Protein AF-A0A8S3ZQI5-F1 (afdb_monomer)

Organism: NCBI:txid100452

Structure (mmCIF, N/CA/C/O backbone):
data_AF-A0A8S3ZQI5-F1
#
_entry.id   AF-A0A8S3ZQI5-F1
#
loop_
_atom_site.group_PDB
_atom_site.id
_atom_site.type_symbol
_atom_site.label_atom_id
_atom_site.label_alt_id
_atom_site.label_comp_id
_atom_site.label_asym_id
_atom_site.label_entity_id
_atom_site.label_seq_id
_atom_site.pdbx_PDB_ins_code
_atom_site.Cartn_x
_atom_site.Cartn_y
_atom_site.Cartn_z
_atom_site.occupancy
_atom_site.B_iso_or_equiv
_atom_site.auth_seq_id
_atom_site.auth_comp_id
_atom_site.auth_asym_id
_atom_site.auth_atom_id
_atom_site.pdbx_PDB_model_num
ATOM 1 N N . LEU A 1 1 ? -6.052 10.740 27.470 1.00 57.44 1 LEU A N 1
ATOM 2 C CA . LEU A 1 1 ? -6.777 9.755 26.629 1.00 57.44 1 LEU A CA 1
ATOM 3 C C . LEU A 1 1 ? -7.909 10.405 25.823 1.00 57.44 1 LEU A C 1
ATOM 5 O O . LEU A 1 1 ? -7.877 10.339 24.602 1.00 57.44 1 LEU A O 1
ATOM 9 N N . TYR A 1 2 ? -8.847 11.104 26.470 1.00 59.88 2 TYR A N 1
ATOM 10 C CA . TYR A 1 2 ? -10.008 11.726 25.810 1.00 59.88 2 TYR A CA 1
ATOM 11 C C . TYR A 1 2 ? -9.686 12.845 24.806 1.00 59.88 2 TYR A C 1
ATOM 13 O O . TYR A 1 2 ? -10.465 13.079 23.893 1.00 59.88 2 TYR A O 1
ATOM 21 N N . ARG A 1 3 ? -8.500 13.466 24.884 1.00 63.28 3 ARG A N 1
ATOM 22 C CA . ARG A 1 3 ? -8.013 14.392 23.843 1.00 63.28 3 ARG A CA 1
ATOM 23 C C . ARG A 1 3 ? -7.740 13.712 22.496 1.00 63.28 3 ARG A C 1
ATOM 25 O O . ARG A 1 3 ? -8.089 14.259 21.460 1.00 63.28 3 ARG A O 1
ATOM 32 N N . GLN A 1 4 ? -7.125 12.528 22.514 1.00 69.19 4 GLN A N 1
ATOM 33 C CA . GLN A 1 4 ? -6.809 11.761 21.301 1.00 69.19 4 GLN A CA 1
ATOM 34 C C . GLN A 1 4 ? -8.033 10.975 20.804 1.00 69.19 4 GLN A C 1
ATOM 36 O O . GLN A 1 4 ? -8.212 10.769 19.608 1.00 69.19 4 GLN A O 1
ATOM 41 N N . PHE A 1 5 ? -8.884 10.550 21.742 1.00 65.75 5 PHE A N 1
ATOM 42 C CA . PHE A 1 5 ? -10.042 9.699 21.505 1.00 65.75 5 PHE A CA 1
ATOM 43 C C . PHE A 1 5 ? -11.306 10.294 22.145 1.00 65.75 5 PHE A C 1
ATOM 45 O O . PHE A 1 5 ? -11.834 9.744 23.114 1.00 65.75 5 PHE A O 1
ATOM 52 N N . PRO A 1 6 ? -11.838 11.404 21.609 1.00 63.94 6 PRO A N 1
ATOM 53 C CA . PRO A 1 6 ? -12.958 12.124 22.223 1.00 63.94 6 PRO A CA 1
ATOM 54 C C . PRO A 1 6 ? -14.234 11.280 22.319 1.00 63.94 6 PRO A C 1
ATOM 56 O O . PRO A 1 6 ? -15.008 11.415 23.257 1.00 63.94 6 PRO A O 1
ATOM 59 N N . ALA A 1 7 ? -14.432 10.311 21.420 1.00 68.81 7 ALA A N 1
ATOM 60 C CA . ALA A 1 7 ? -15.583 9.408 21.481 1.00 68.81 7 ALA A CA 1
ATOM 6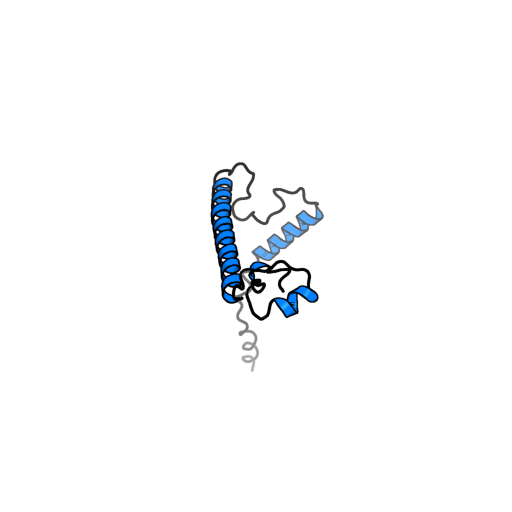1 C C . ALA A 1 7 ? -15.538 8.395 22.647 1.00 68.81 7 ALA A C 1
ATOM 63 O O . ALA A 1 7 ? -16.548 7.737 22.904 1.00 68.81 7 ALA A O 1
ATOM 64 N N . MET A 1 8 ? -14.387 8.250 23.313 1.00 63.91 8 MET A N 1
ATOM 65 C CA . MET A 1 8 ? -14.213 7.422 24.511 1.00 63.91 8 MET A CA 1
ATOM 66 C C . MET A 1 8 ? -14.620 8.158 25.788 1.00 63.91 8 MET A C 1
ATOM 68 O O . MET A 1 8 ? -14.814 7.495 26.800 1.00 63.91 8 MET A O 1
ATOM 72 N N . ALA A 1 9 ? -14.748 9.492 25.750 1.00 73.69 9 ALA A N 1
ATOM 73 C CA . ALA A 1 9 ? -15.147 10.257 26.923 1.00 73.69 9 ALA A CA 1
ATOM 74 C C . ALA A 1 9 ? -16.512 9.779 27.440 1.00 73.69 9 ALA A C 1
ATOM 76 O O . ALA A 1 9 ? -17.394 9.486 26.617 1.00 73.69 9 ALA A O 1
ATOM 77 N N . PRO A 1 10 ? -16.680 9.668 28.771 1.00 65.81 10 PRO A N 1
ATOM 78 C CA . PRO A 1 10 ? -17.954 9.32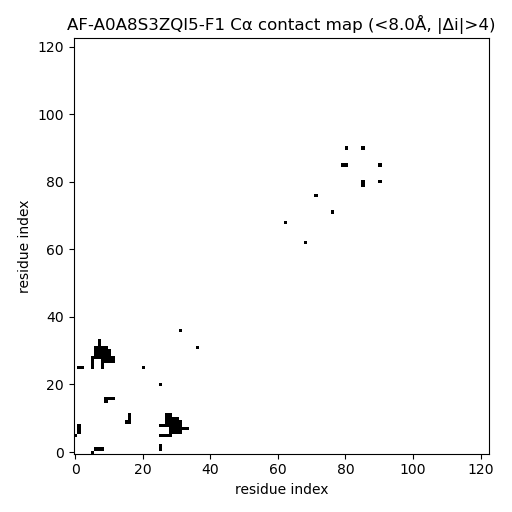3 29.375 1.00 65.81 10 PRO A CA 1
ATOM 79 C C . PRO A 1 10 ? -19.034 10.312 28.935 1.00 65.81 10 PRO A C 1
ATOM 81 O O . PRO A 1 10 ? -18.757 11.456 28.564 1.00 65.81 10 PRO A O 1
ATOM 84 N N . ASN A 1 11 ? -20.271 9.828 28.900 1.00 73.81 11 ASN A N 1
ATOM 85 C CA . ASN A 1 11 ? -21.401 10.671 28.544 1.00 73.81 11 ASN A CA 1
ATOM 86 C C . ASN A 1 11 ? -21.761 11.589 29.727 1.00 73.81 11 ASN A C 1
ATOM 88 O O . ASN A 1 11 ? -21.517 11.239 30.882 1.00 73.81 11 ASN A O 1
ATOM 92 N N . ALA A 1 12 ? -22.390 12.731 29.439 1.00 67.44 12 ALA A N 1
ATOM 93 C CA . ALA A 1 12 ? -22.773 13.719 30.454 1.00 67.44 12 ALA A CA 1
ATOM 94 C C . ALA A 1 12 ? -23.801 13.206 31.484 1.00 67.44 12 ALA A C 1
ATOM 96 O O . ALA A 1 12 ? -24.034 13.838 32.506 1.00 67.44 12 ALA A O 1
ATOM 97 N N . SER A 1 13 ? -24.446 12.069 31.210 1.00 65.19 13 SER A N 1
ATOM 98 C CA . SER A 1 13 ? -25.455 11.447 32.077 1.00 65.19 13 SER A CA 1
ATOM 99 C C . SER A 1 13 ? -24.890 10.310 32.934 1.00 65.19 13 SER A C 1
ATOM 101 O O . SER A 1 13 ? -25.641 9.670 33.668 1.00 65.19 13 SER A O 1
ATOM 103 N N . SER A 1 14 ? -23.594 10.015 32.813 1.00 65.94 14 SER A N 1
ATOM 104 C CA . SER A 1 14 ? -22.939 8.946 33.560 1.00 65.94 14 SER A CA 1
ATOM 105 C C . SER A 1 14 ? -22.544 9.444 34.952 1.00 65.94 14 SER A C 1
ATOM 107 O O . SER A 1 14 ? -22.185 10.614 35.094 1.00 65.94 14 SER A O 1
ATOM 109 N N . PRO A 1 15 ? -22.601 8.583 35.983 1.00 67.88 15 PRO A N 1
ATOM 110 C CA . PRO A 1 15 ? -22.279 8.967 37.359 1.00 67.88 15 PRO A CA 1
ATOM 111 C C . PRO A 1 15 ? -20.834 9.459 37.539 1.00 67.88 15 PRO A C 1
ATOM 113 O O . PRO A 1 15 ? -20.562 10.155 38.509 1.00 67.88 15 PRO A O 1
ATOM 116 N N . ASP A 1 16 ? -19.950 9.162 36.583 1.00 65.38 16 ASP A N 1
ATOM 117 C CA . ASP A 1 16 ? -18.534 9.544 36.590 1.00 65.38 16 ASP A CA 1
ATOM 118 C C . ASP A 1 16 ? -18.285 10.931 35.950 1.00 65.38 16 ASP A C 1
ATOM 120 O O . ASP A 1 16 ? -17.179 11.465 36.006 1.00 65.38 16 ASP A O 1
ATOM 124 N N . TRP A 1 17 ? -19.299 11.531 35.309 1.00 66.75 17 TRP A N 1
ATOM 125 C CA . TRP A 1 17 ? -19.200 12.849 34.663 1.00 66.75 17 TRP A CA 1
ATOM 126 C C . TRP A 1 17 ? -18.977 14.030 35.627 1.00 66.75 17 TRP A C 1
ATOM 128 O O . TRP A 1 17 ? -18.103 14.850 35.336 1.00 66.75 17 TRP A O 1
ATOM 138 N N . PRO A 1 18 ? -19.689 14.137 36.771 1.00 66.94 18 PRO A N 1
ATOM 139 C CA . PRO A 1 18 ? -19.567 15.288 37.668 1.00 66.94 18 PRO A CA 1
ATOM 140 C C . PRO A 1 18 ? -18.164 15.436 38.272 1.00 66.94 18 PRO A C 1
ATOM 142 O O . PRO A 1 18 ? -17.752 16.541 38.609 1.00 66.94 18 PRO A O 1
ATOM 145 N N . GLU A 1 19 ? -17.430 14.328 38.410 1.00 67.19 19 GLU A N 1
ATOM 146 C CA . GLU A 1 19 ? -16.066 14.301 38.952 1.00 67.19 19 GLU A CA 1
ATOM 147 C C . GLU A 1 19 ? -15.025 14.751 37.910 1.00 67.19 19 GLU A C 1
ATOM 149 O O . GLU A 1 19 ? -14.002 15.337 38.251 1.00 67.19 19 GLU A O 1
ATOM 154 N N . LEU A 1 20 ? -15.311 14.550 36.618 1.00 65.69 20 LEU A N 1
ATOM 155 C CA . LEU A 1 20 ? -14.403 14.865 35.511 1.00 65.69 20 LEU A CA 1
ATOM 156 C C . LEU A 1 20 ? -14.607 16.272 34.930 1.00 65.69 20 LEU A C 1
ATOM 158 O O . LEU A 1 20 ? -13.654 16.860 34.415 1.00 65.69 20 LEU A O 1
ATOM 162 N N . GLU A 1 21 ? -15.822 16.821 35.025 1.00 66.31 21 GLU A N 1
ATOM 163 C CA . GLU A 1 21 ? -16.192 18.142 34.491 1.00 66.31 21 GLU A CA 1
ATOM 164 C C . GLU A 1 21 ? -15.420 19.300 35.159 1.00 66.31 21 GLU A C 1
ATOM 166 O O . GLU A 1 21 ? -15.201 20.338 34.535 1.00 66.31 21 GLU A O 1
ATOM 171 N N . GLY A 1 22 ? -14.952 19.110 36.400 1.00 64.44 22 GLY A N 1
ATOM 172 C CA . GLY A 1 22 ? -14.169 20.102 37.148 1.00 64.44 22 GLY A CA 1
ATOM 173 C C . GLY A 1 22 ? -12.651 20.049 36.933 1.00 64.44 22 GLY A C 1
ATOM 174 O O . GLY A 1 22 ? -11.971 21.038 37.203 1.00 64.44 22 GLY A O 1
ATOM 175 N N . GLU A 1 23 ? -12.104 18.929 36.447 1.00 65.12 23 GLU A N 1
ATOM 176 C CA . GLU A 1 23 ? -10.649 18.713 36.375 1.00 65.12 23 GLU A CA 1
ATOM 177 C C . GLU A 1 23 ? -10.074 18.770 34.955 1.00 65.12 23 GLU A C 1
ATOM 179 O O . GLU A 1 23 ? -8.874 19.006 34.783 1.00 65.12 23 GLU A O 1
ATOM 184 N N . VAL A 1 24 ? -10.887 18.548 33.914 1.00 65.19 24 VAL A N 1
ATOM 185 C CA . VAL A 1 24 ? -10.365 18.415 32.548 1.00 65.19 24 VAL A CA 1
ATOM 186 C C . VAL A 1 24 ? -11.298 19.028 31.500 1.00 65.19 24 VAL A C 1
ATOM 188 O O . VAL A 1 24 ? -12.462 18.671 31.373 1.00 65.19 24 VAL A O 1
ATOM 191 N N . GLU A 1 25 ? -10.745 19.902 30.659 1.00 65.19 25 GLU A N 1
ATOM 192 C CA . GLU A 1 25 ? -11.455 20.551 29.552 1.00 65.19 25 GLU A CA 1
ATOM 193 C C . GLU A 1 25 ? -11.609 19.592 28.349 1.00 65.19 25 GLU A C 1
ATOM 195 O O . GLU A 1 25 ? -10.814 19.597 27.403 1.00 65.19 25 GLU A O 1
ATOM 200 N N . PHE A 1 26 ? -12.609 18.706 28.378 1.00 66.44 26 PHE A N 1
ATOM 201 C CA . PHE A 1 26 ? -13.031 17.940 27.198 1.00 66.44 26 PHE A CA 1
ATOM 202 C C . PHE A 1 26 ? -14.554 17.813 27.113 1.00 66.44 26 PHE A C 1
ATOM 204 O O . PHE A 1 26 ? -15.250 17.757 28.119 1.00 66.44 26 PHE A O 1
ATOM 211 N N . GLN A 1 27 ? -15.081 17.761 25.887 1.00 67.06 27 GLN A N 1
ATOM 212 C CA . GLN A 1 27 ? -16.518 17.602 25.658 1.00 67.06 27 GLN A CA 1
ATOM 213 C C . GLN A 1 27 ? -16.978 16.170 25.985 1.00 67.06 27 GLN A C 1
ATOM 215 O O . GLN A 1 27 ? -16.246 15.221 25.678 1.00 67.06 27 GLN A O 1
ATOM 220 N N . PRO A 1 28 ? -18.191 15.993 26.543 1.00 63.97 28 PRO A N 1
ATOM 221 C CA . PRO A 1 28 ? -18.740 14.676 26.841 1.00 63.97 28 PRO A CA 1
ATOM 222 C C . PRO A 1 28 ? -18.817 13.821 25.576 1.00 63.97 28 PRO A C 1
ATOM 224 O O . PRO A 1 28 ? -19.298 14.247 24.522 1.00 63.97 28 PRO A O 1
ATOM 227 N N . GLY A 1 29 ? -18.294 12.602 25.679 1.00 69.81 29 GLY A N 1
ATOM 228 C CA . GLY A 1 29 ? -18.176 11.677 24.560 1.00 69.81 29 GLY A CA 1
ATOM 229 C C . GLY A 1 29 ? -19.333 10.688 24.492 1.00 69.81 29 GLY A C 1
ATOM 230 O O . GLY A 1 29 ? -20.350 10.800 25.173 1.00 69.81 29 GLY A O 1
ATOM 231 N N . 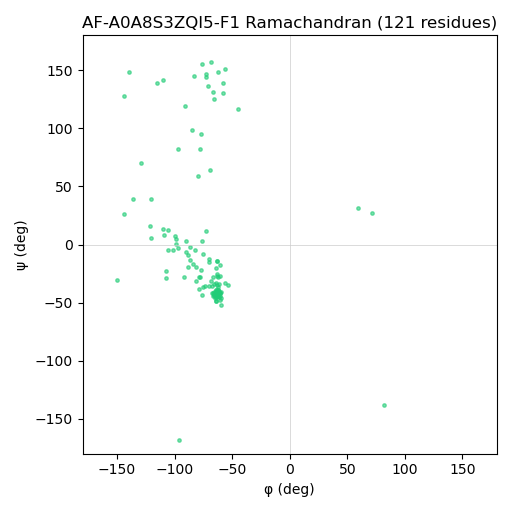LYS A 1 30 ? -19.170 9.667 23.646 1.00 71.50 30 LYS A N 1
ATOM 232 C CA . LYS A 1 30 ? -20.156 8.584 23.482 1.00 71.50 30 LYS A CA 1
ATOM 233 C C . LYS A 1 30 ? -19.913 7.399 24.428 1.00 71.50 30 LYS A C 1
ATOM 235 O O . LYS A 1 30 ? -20.602 6.395 24.290 1.00 71.50 30 LYS A O 1
ATOM 240 N N . GLY A 1 31 ? -18.923 7.470 25.323 1.00 67.88 31 GLY A N 1
ATOM 241 C CA . GLY A 1 31 ? -18.553 6.378 26.231 1.00 67.88 31 GLY A CA 1
ATOM 242 C C . GLY A 1 31 ? -18.149 5.083 25.515 1.00 67.88 31 GLY A C 1
ATOM 243 O O . GLY A 1 31 ? -18.437 3.990 25.996 1.00 67.88 31 GLY A O 1
ATOM 244 N N . ARG A 1 32 ? -17.556 5.168 24.315 1.00 66.81 32 ARG A N 1
ATOM 245 C CA . ARG A 1 32 ? -17.225 3.970 23.523 1.00 66.81 32 ARG A CA 1
ATOM 246 C C . ARG A 1 32 ? -16.075 3.185 24.155 1.00 66.81 32 ARG A C 1
ATOM 248 O O . ARG A 1 32 ? -15.055 3.768 24.491 1.00 66.81 32 ARG A O 1
ATOM 255 N N . SER A 1 33 ? -16.201 1.859 24.213 1.00 74.44 33 SER A N 1
ATOM 256 C CA . SER A 1 33 ? -15.121 0.962 24.649 1.00 74.44 33 SER A CA 1
ATOM 257 C C . SER A 1 33 ? -13.892 1.046 23.731 1.00 74.44 33 SER A C 1
ATOM 259 O O . SER A 1 33 ? -14.020 1.227 22.515 1.00 74.44 33 SER A O 1
ATOM 261 N N . ALA A 1 34 ? -12.703 0.839 24.306 1.00 73.12 34 ALA A N 1
ATOM 262 C CA . ALA A 1 34 ? -11.427 0.805 23.591 1.00 73.12 34 ALA A CA 1
ATOM 263 C C . ALA A 1 34 ? -11.424 -0.198 22.419 1.00 73.12 34 ALA A C 1
ATOM 265 O O . ALA A 1 34 ? -10.865 0.092 21.362 1.00 73.12 34 ALA A O 1
ATOM 266 N N . GLY A 1 35 ? -12.117 -1.337 22.559 1.00 74.56 35 GLY A N 1
ATOM 267 C CA . GLY A 1 35 ? -12.216 -2.350 21.499 1.00 74.56 35 GLY A CA 1
ATOM 268 C C . GLY A 1 35 ? -12.989 -1.882 20.260 1.00 74.56 35 GLY A C 1
ATOM 269 O O . GLY A 1 35 ? -12.709 -2.310 19.145 1.00 74.56 35 GLY A O 1
ATOM 270 N N . VAL A 1 36 ? -13.932 -0.952 20.432 1.00 76.81 36 VAL A N 1
ATOM 271 C CA . VAL A 1 36 ? -14.669 -0.349 19.311 1.00 76.81 36 VAL A CA 1
ATOM 272 C C . VAL A 1 36 ? -13.822 0.715 18.612 1.00 76.81 36 VAL A C 1
ATOM 274 O O . VAL A 1 36 ? -13.993 0.953 17.425 1.00 76.81 36 VAL A O 1
ATOM 277 N N . GLN A 1 37 ? -12.896 1.371 19.312 1.00 74.62 37 GLN A N 1
ATOM 278 C CA . GLN A 1 37 ? -12.015 2.355 18.680 1.00 74.62 37 GLN A CA 1
ATOM 279 C C . GLN A 1 37 ? -10.865 1.721 17.901 1.00 74.62 37 GLN A C 1
ATOM 281 O O . GLN A 1 37 ? -10.535 2.201 16.816 1.00 74.62 37 GLN A O 1
ATOM 286 N N . SER A 1 38 ? -10.279 0.637 18.414 1.00 82.19 38 SER A N 1
ATOM 287 C CA . SER A 1 38 ? -9.223 -0.088 17.702 1.00 82.19 38 SER A CA 1
ATOM 288 C C . SER A 1 38 ? -9.739 -0.739 16.417 1.00 82.19 38 SER A C 1
ATOM 290 O O . SER A 1 38 ? -9.030 -0.752 15.412 1.00 82.19 38 SER A O 1
ATOM 292 N N . SER A 1 39 ? -10.993 -1.200 16.392 1.00 84.75 39 SER A N 1
ATOM 293 C CA . SER A 1 39 ? -11.592 -1.764 15.179 1.00 84.75 39 SER A CA 1
ATOM 294 C C . SER A 1 39 ? -11.717 -0.732 14.055 1.00 84.75 39 SER A C 1
ATOM 296 O O . SER A 1 39 ? -11.390 -1.045 12.913 1.00 84.75 39 SER A O 1
ATOM 298 N N . PHE A 1 40 ? -12.079 0.521 14.358 1.00 86.75 40 PHE A N 1
ATOM 299 C CA . PHE A 1 40 ? -12.078 1.593 13.355 1.00 86.75 40 PHE A CA 1
ATOM 300 C C . PHE A 1 40 ? -10.681 1.866 12.788 1.00 86.75 40 PHE A C 1
ATOM 302 O O . PHE A 1 40 ? -10.557 2.117 11.591 1.00 86.75 40 PHE A O 1
ATOM 309 N N . GLN A 1 41 ? -9.630 1.782 13.609 1.00 86.75 41 GLN A N 1
ATOM 310 C CA . GLN A 1 41 ? -8.253 1.936 13.127 1.00 86.75 41 GLN A CA 1
ATOM 311 C C . GLN A 1 41 ? -7.836 0.782 12.211 1.00 86.75 41 GLN A C 1
ATOM 313 O O . GLN A 1 41 ? -7.235 1.017 11.165 1.00 86.75 41 GLN A O 1
ATOM 318 N N . LEU A 1 42 ? -8.201 -0.455 12.558 1.00 90.94 42 LEU A N 1
ATOM 319 C CA . LEU A 1 42 ? -7.948 -1.619 11.707 1.00 90.94 42 LEU A CA 1
ATOM 320 C C . LEU A 1 42 ? -8.700 -1.528 10.376 1.00 90.94 42 LEU A C 1
ATOM 322 O O . LEU A 1 42 ? -8.129 -1.832 9.332 1.00 90.94 42 LEU A O 1
ATOM 326 N N . ILE A 1 43 ? -9.949 -1.054 10.389 1.00 93.75 43 ILE A N 1
ATOM 327 C CA . ILE A 1 43 ? -10.723 -0.818 9.163 1.00 93.75 43 ILE A CA 1
ATOM 328 C C . ILE A 1 43 ? -10.057 0.267 8.313 1.00 93.75 43 ILE A C 1
ATOM 330 O O . ILE A 1 43 ? -9.892 0.082 7.111 1.00 93.75 43 ILE A O 1
ATOM 334 N N . ALA A 1 44 ? -9.627 1.377 8.919 1.00 92.31 44 ALA A N 1
ATOM 335 C CA . ALA A 1 44 ? -8.924 2.439 8.202 1.00 92.31 44 ALA A CA 1
ATOM 336 C C . ALA A 1 44 ? -7.630 1.927 7.546 1.00 92.31 44 ALA A C 1
ATOM 338 O O . ALA A 1 44 ? -7.341 2.256 6.392 1.00 92.31 44 ALA A O 1
ATOM 339 N N . LEU A 1 45 ? -6.882 1.070 8.246 1.00 94.25 45 LEU A N 1
ATOM 340 C CA . LEU A 1 45 ? -5.680 0.434 7.712 1.00 94.25 45 LEU A CA 1
ATOM 341 C C . LEU A 1 45 ? -6.008 -0.517 6.556 1.00 94.25 45 LEU A C 1
ATOM 343 O O . LEU A 1 45 ? -5.348 -0.467 5.519 1.00 94.25 45 LEU A O 1
ATOM 347 N N . ALA A 1 46 ? -7.061 -1.324 6.690 1.00 96.12 46 ALA A N 1
ATOM 348 C CA . ALA A 1 46 ? -7.516 -2.223 5.634 1.00 96.12 46 ALA A CA 1
ATOM 349 C C . ALA A 1 46 ? -7.930 -1.455 4.367 1.00 96.12 46 ALA A C 1
ATOM 351 O O . ALA A 1 46 ? -7.511 -1.808 3.266 1.00 96.12 46 ALA A O 1
ATOM 352 N N . VAL A 1 47 ? -8.686 -0.363 4.517 1.00 96.12 47 VAL A N 1
ATOM 353 C CA . VAL A 1 47 ? -9.097 0.499 3.397 1.00 96.12 47 VAL A CA 1
ATOM 354 C C . VAL A 1 47 ? -7.887 1.155 2.734 1.00 96.12 47 VAL A C 1
ATOM 356 O O . VAL A 1 47 ? -7.788 1.169 1.508 1.00 96.12 47 VAL A O 1
ATOM 359 N N . THR A 1 48 ? -6.937 1.654 3.527 1.00 95.81 48 THR A N 1
ATOM 360 C CA . THR A 1 48 ? -5.707 2.269 3.005 1.00 95.81 48 THR A CA 1
ATOM 361 C C . THR A 1 48 ? -4.872 1.257 2.226 1.00 95.81 48 THR A C 1
ATOM 363 O O . THR A 1 48 ? -4.409 1.550 1.127 1.00 95.81 48 THR A O 1
ATOM 366 N N . SER A 1 49 ? -4.721 0.043 2.760 1.00 95.62 49 SER A N 1
ATOM 367 C CA . SER A 1 49 ? -4.008 -1.044 2.088 1.00 95.62 49 SER A CA 1
ATOM 368 C C . SER A 1 49 ? -4.684 -1.429 0.771 1.00 95.62 49 SER A C 1
ATOM 370 O O . SER A 1 49 ? -4.011 -1.521 -0.254 1.00 95.62 49 SER A O 1
ATOM 372 N N . ALA A 1 50 ? -6.014 -1.556 0.759 1.00 97.19 50 ALA A N 1
ATOM 373 C CA . ALA A 1 50 ? -6.765 -1.835 -0.461 1.00 97.19 50 ALA A CA 1
ATOM 374 C C . ALA A 1 50 ? -6.559 -0.740 -1.521 1.00 97.19 50 ALA A C 1
ATOM 376 O O . ALA A 1 50 ? -6.252 -1.044 -2.673 1.00 97.19 50 ALA A O 1
ATOM 377 N N . MET A 1 51 ? -6.649 0.533 -1.125 1.00 96.88 51 MET A N 1
ATOM 378 C CA . MET A 1 51 ? -6.388 1.666 -2.018 1.00 96.88 51 MET A CA 1
ATOM 379 C C . MET A 1 51 ? -4.953 1.659 -2.559 1.00 96.88 51 MET A C 1
ATOM 381 O O . MET A 1 51 ? -4.747 1.901 -3.749 1.00 96.88 51 MET A O 1
ATOM 385 N N . ALA A 1 52 ? -3.960 1.350 -1.723 1.00 97.25 52 ALA A N 1
ATOM 386 C CA . ALA A 1 52 ? -2.559 1.275 -2.134 1.00 97.25 52 ALA A CA 1
ATOM 387 C C . ALA A 1 52 ? -2.317 0.152 -3.155 1.00 97.25 52 ALA A C 1
ATOM 389 O O . ALA A 1 52 ? -1.646 0.370 -4.161 1.00 97.25 52 ALA A O 1
ATOM 390 N N . VAL A 1 53 ? -2.910 -1.027 -2.943 1.00 97.69 53 VAL A N 1
ATOM 391 C CA . VAL A 1 53 ? -2.802 -2.149 -3.887 1.00 97.69 53 VAL A CA 1
ATOM 392 C C . VAL A 1 53 ? -3.460 -1.800 -5.221 1.00 97.69 53 VAL A C 1
ATOM 394 O O . VAL A 1 53 ? -2.843 -1.969 -6.269 1.00 97.69 53 VAL A O 1
ATOM 397 N N . VAL A 1 54 ? -4.686 -1.271 -5.203 1.00 97.88 54 VAL A N 1
ATOM 398 C CA . VAL A 1 54 ? -5.419 -0.936 -6.434 1.00 97.88 54 VAL A CA 1
ATOM 399 C C . VAL A 1 54 ? -4.712 0.171 -7.215 1.00 97.88 54 VAL A C 1
ATOM 401 O O . VAL A 1 54 ? -4.471 0.021 -8.411 1.00 97.88 54 VAL A O 1
ATOM 404 N N . SER A 1 55 ? -4.331 1.263 -6.550 1.00 96.94 55 SER A N 1
ATOM 405 C CA . SER A 1 55 ? -3.617 2.366 -7.204 1.00 96.94 55 SER A CA 1
ATOM 406 C C . SER A 1 55 ? -2.239 1.941 -7.715 1.00 96.94 55 SER A C 1
ATOM 408 O O . SER A 1 55 ? -1.892 2.265 -8.849 1.00 96.94 55 SER A O 1
ATOM 410 N N . GLY A 1 56 ? -1.490 1.146 -6.946 1.00 96.25 56 GLY A N 1
ATOM 411 C CA . GLY A 1 56 ? -0.205 0.590 -7.365 1.00 96.25 56 GLY A CA 1
ATOM 412 C C . GLY A 1 56 ? -0.323 -0.322 -8.588 1.00 96.25 56 GLY A C 1
ATOM 413 O O . GLY A 1 56 ? 0.496 -0.226 -9.499 1.00 96.25 56 GLY A O 1
ATOM 414 N N . LEU A 1 57 ? -1.371 -1.150 -8.661 1.00 97.00 57 LEU A N 1
ATOM 415 C CA . LEU A 1 57 ? -1.649 -1.975 -9.840 1.00 97.00 57 LEU A CA 1
ATOM 416 C C . LEU A 1 57 ? -1.968 -1.120 -11.066 1.00 97.00 57 LEU A C 1
ATOM 418 O O . LEU A 1 57 ? -1.420 -1.370 -12.138 1.00 97.00 57 LEU A O 1
ATOM 422 N N . ILE A 1 58 ? -2.810 -0.096 -10.913 1.00 95.94 58 ILE A N 1
ATOM 423 C CA . ILE A 1 58 ? -3.155 0.821 -12.006 1.00 95.94 58 ILE A CA 1
ATOM 424 C C . ILE A 1 58 ? -1.894 1.516 -12.526 1.00 95.94 58 ILE A C 1
ATOM 426 O O . ILE A 1 58 ? -1.611 1.457 -13.721 1.00 95.94 58 ILE A O 1
ATOM 430 N N . VAL A 1 59 ? -1.099 2.117 -11.637 1.00 95.31 59 VAL A N 1
ATOM 431 C CA . VAL A 1 59 ? 0.154 2.793 -12.006 1.00 95.31 59 VAL A CA 1
ATOM 432 C C . VAL A 1 59 ? 1.138 1.810 -12.640 1.00 95.31 59 VAL A C 1
ATOM 434 O O . VAL A 1 59 ? 1.724 2.119 -13.673 1.00 95.31 59 VAL A O 1
ATOM 437 N N . GLY A 1 60 ? 1.277 0.604 -12.089 1.00 91.38 60 GLY A N 1
ATOM 438 C CA . GLY A 1 60 ? 2.143 -0.436 -12.646 1.00 91.38 60 GLY A CA 1
ATOM 439 C C . GLY A 1 60 ? 1.743 -0.852 -14.064 1.00 91.38 60 GLY A C 1
ATOM 440 O O . GLY A 1 60 ? 2.606 -0.996 -14.931 1.00 91.38 60 GLY A O 1
ATOM 441 N N . VAL A 1 61 ? 0.441 -0.993 -14.338 1.00 93.12 61 VAL A N 1
ATOM 442 C CA . VAL A 1 61 ? -0.069 -1.290 -15.688 1.00 93.12 6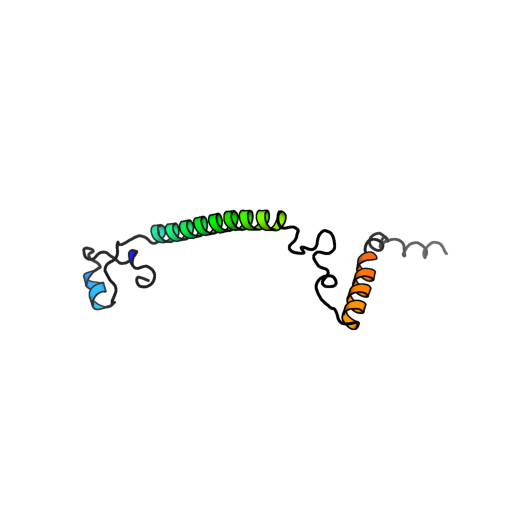1 VAL A CA 1
ATOM 443 C C . VAL A 1 61 ? 0.180 -0.121 -16.639 1.00 93.12 61 VAL A C 1
ATOM 445 O O . VAL A 1 61 ? 0.620 -0.348 -17.766 1.00 93.12 61 VAL A O 1
ATOM 448 N N . ILE A 1 62 ? -0.037 1.118 -16.189 1.00 91.94 62 ILE A N 1
ATOM 449 C CA . ILE A 1 62 ? 0.243 2.319 -16.987 1.00 91.94 62 ILE A CA 1
ATOM 450 C C . ILE A 1 62 ? 1.730 2.383 -17.348 1.00 91.94 62 ILE A C 1
ATOM 452 O O . ILE A 1 62 ? 2.055 2.559 -18.518 1.00 91.94 62 ILE A O 1
ATOM 456 N N . LEU A 1 63 ? 2.635 2.178 -16.387 1.00 89.38 63 LEU A N 1
ATOM 457 C CA . LEU A 1 63 ? 4.082 2.175 -16.634 1.00 89.38 63 LEU A CA 1
ATOM 458 C C . LEU A 1 63 ? 4.499 1.057 -17.596 1.00 89.38 63 LEU A C 1
ATOM 460 O O . LEU A 1 63 ? 5.312 1.281 -18.488 1.00 89.38 63 LEU A O 1
ATOM 464 N N . LYS A 1 64 ? 3.889 -0.131 -17.481 1.00 84.50 64 LYS A N 1
ATOM 465 C CA . LYS A 1 64 ? 4.129 -1.230 -18.426 1.00 84.50 64 LYS A CA 1
ATOM 466 C C . LYS A 1 64 ? 3.711 -0.865 -19.854 1.00 84.50 64 LYS A C 1
ATOM 468 O O . LYS A 1 64 ? 4.408 -1.234 -20.798 1.00 84.50 64 LYS A O 1
ATOM 473 N N . TRP A 1 65 ? 2.593 -0.157 -20.018 1.00 85.31 65 TRP A N 1
ATOM 474 C CA . TRP A 1 65 ? 2.103 0.273 -21.332 1.00 85.31 65 TRP A CA 1
ATOM 475 C C . TRP A 1 65 ? 2.907 1.451 -21.893 1.00 85.31 65 TRP A C 1
ATOM 477 O O . TRP A 1 65 ? 3.192 1.513 -23.087 1.00 85.31 65 TRP A O 1
ATOM 487 N N . CYS A 1 66 ? 3.331 2.372 -21.033 1.00 85.75 66 CYS A N 1
ATOM 488 C CA . CYS A 1 66 ? 4.154 3.519 -21.390 1.00 85.75 66 CYS A CA 1
ATOM 489 C C . CYS A 1 66 ? 5.636 3.132 -21.527 1.00 85.75 66 CYS A C 1
ATOM 491 O O . CYS A 1 66 ? 6.513 3.704 -20.886 1.00 85.75 66 CYS A O 1
ATOM 493 N N . THR A 1 67 ? 5.940 2.189 -22.423 1.00 73.19 67 THR A N 1
ATOM 494 C CA . THR A 1 67 ? 7.311 1.712 -22.687 1.00 73.19 67 THR A CA 1
ATOM 495 C C . THR A 1 67 ? 8.235 2.812 -23.239 1.00 73.19 67 THR A C 1
ATOM 497 O O . THR A 1 67 ? 9.453 2.675 -23.220 1.00 73.19 67 THR A O 1
ATOM 500 N N . PHE A 1 68 ? 7.674 3.938 -23.692 1.00 77.56 68 PHE A N 1
ATOM 501 C CA . PHE A 1 68 ? 8.426 5.103 -24.164 1.00 77.56 68 PHE A CA 1
ATOM 502 C C . PHE A 1 68 ? 9.055 5.942 -23.034 1.00 77.56 68 PHE A C 1
ATOM 504 O O . PHE A 1 68 ? 9.854 6.827 -23.322 1.00 77.56 68 PHE A O 1
ATOM 511 N N . LEU A 1 69 ? 8.748 5.663 -21.759 1.00 78.31 69 LEU A N 1
ATOM 512 C CA . LEU A 1 69 ? 9.303 6.371 -20.592 1.00 78.31 69 LEU A CA 1
ATOM 513 C C . LEU A 1 69 ? 10.784 6.043 -20.301 1.00 78.31 69 LEU A C 1
ATOM 515 O O . LEU A 1 69 ? 11.297 6.403 -19.246 1.00 78.31 69 LEU A O 1
ATOM 519 N N . GLY A 1 70 ? 11.484 5.364 -21.218 1.00 69.75 70 GLY A N 1
ATOM 520 C CA . GLY A 1 70 ? 12.917 5.081 -21.088 1.00 69.75 70 GLY A CA 1
ATOM 521 C C . G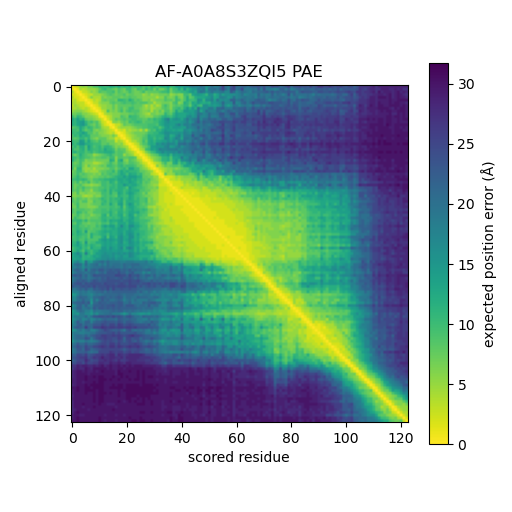LY A 1 70 ? 13.249 4.039 -20.018 1.00 69.75 70 GLY A C 1
ATOM 522 O O . GLY A 1 70 ? 14.339 4.064 -19.454 1.00 69.75 70 GLY A O 1
ATOM 523 N N . GLN A 1 71 ? 12.317 3.129 -19.717 1.00 73.62 71 GLN A N 1
ATOM 524 C CA . GLN A 1 71 ? 12.535 2.083 -18.720 1.00 73.62 71 GLN A CA 1
ATOM 525 C C . GLN A 1 71 ? 13.639 1.110 -19.181 1.00 73.62 71 GLN A C 1
ATOM 527 O O . GLN A 1 71 ? 13.518 0.539 -20.269 1.00 73.62 71 GLN A O 1
ATOM 532 N N . PRO A 1 72 ? 14.693 0.877 -18.376 1.00 69.25 72 PRO A N 1
ATOM 533 C CA . PRO A 1 72 ? 15.698 -0.131 -18.692 1.00 69.25 72 PRO A CA 1
ATOM 534 C C . PRO A 1 72 ? 15.062 -1.526 -18.632 1.00 69.25 72 PRO A C 1
ATOM 536 O O . PRO A 1 72 ? 14.360 -1.869 -17.681 1.00 69.25 72 PRO A O 1
ATOM 539 N N . VAL A 1 73 ? 15.290 -2.334 -19.667 1.00 66.06 73 VAL A N 1
ATOM 540 C CA . VAL A 1 73 ? 14.722 -3.685 -19.807 1.00 66.06 73 VAL A CA 1
ATOM 541 C C . VAL A 1 73 ? 15.835 -4.729 -19.656 1.00 66.06 73 VAL A C 1
ATOM 543 O O . VAL A 1 73 ? 16.941 -4.534 -20.161 1.00 66.06 73 VAL A O 1
ATOM 546 N N . GLY A 1 74 ? 15.543 -5.858 -19.000 1.00 72.12 74 GLY A N 1
ATOM 547 C CA . GLY A 1 74 ? 16.432 -7.030 -18.950 1.00 72.12 74 GLY A CA 1
ATOM 548 C C . GLY A 1 74 ? 17.544 -6.938 -17.900 1.00 72.12 74 GLY A C 1
ATOM 549 O O . GLY A 1 74 ? 17.319 -6.491 -16.786 1.00 72.12 74 GLY A O 1
ATOM 550 N N . ASP A 1 75 ? 18.766 -7.346 -18.232 1.00 69.88 75 ASP A N 1
ATOM 551 C CA . ASP A 1 75 ? 19.856 -7.459 -17.242 1.00 69.88 75 ASP A CA 1
ATOM 552 C C . ASP A 1 75 ? 20.484 -6.113 -16.832 1.00 69.88 75 ASP A C 1
ATOM 554 O O . ASP A 1 75 ? 21.436 -6.072 -16.057 1.00 69.88 75 ASP A O 1
ATOM 558 N N . ARG A 1 76 ? 19.958 -4.995 -17.349 1.00 70.25 76 ARG A N 1
ATOM 559 C CA . ARG A 1 76 ? 20.516 -3.646 -17.158 1.00 70.25 76 ARG A CA 1
ATOM 560 C C . ARG A 1 76 ? 19.727 -2.772 -16.182 1.00 70.25 76 ARG A C 1
ATOM 562 O O . ARG A 1 76 ? 19.966 -1.571 -16.133 1.00 70.25 76 ARG A O 1
ATOM 569 N N . LEU A 1 77 ? 18.796 -3.338 -15.405 1.00 75.81 77 LEU A N 1
ATOM 570 C CA . LEU A 1 77 ? 17.990 -2.559 -14.446 1.00 75.81 77 LEU A CA 1
ATOM 571 C C . LEU A 1 77 ? 18.830 -1.858 -13.367 1.00 75.81 77 LEU A C 1
ATOM 573 O O . LEU A 1 77 ? 18.403 -0.834 -12.845 1.00 75.81 77 LEU A O 1
ATOM 577 N N . PHE A 1 78 ? 20.003 -2.403 -13.046 1.00 77.25 78 PHE A N 1
ATOM 578 C CA . PHE A 1 78 ? 20.916 -1.863 -12.034 1.00 77.25 78 PHE 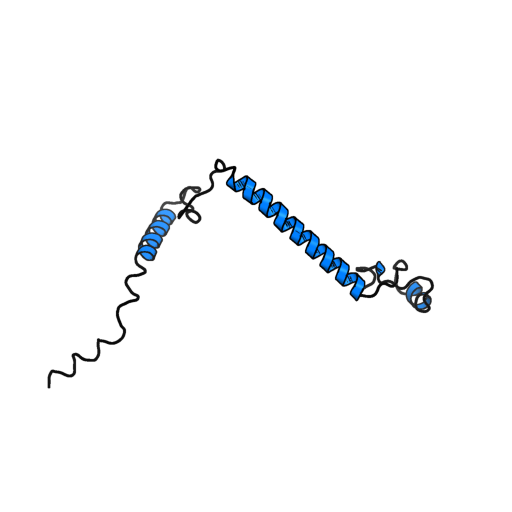A CA 1
ATOM 579 C C . PHE A 1 78 ? 22.190 -1.268 -12.651 1.00 77.25 78 PHE A C 1
ATOM 581 O O . PHE A 1 78 ? 23.173 -1.049 -11.948 1.00 77.25 78 PHE A O 1
ATOM 588 N N . GLU A 1 79 ? 22.213 -1.062 -13.972 1.00 76.94 79 GLU A N 1
ATOM 589 C CA . GLU A 1 79 ? 23.321 -0.380 -14.633 1.00 76.94 79 GLU A CA 1
ATOM 590 C C . GLU A 1 79 ? 23.029 1.117 -14.688 1.00 76.94 79 GLU A C 1
ATOM 592 O O . GLU A 1 79 ? 22.079 1.538 -15.341 1.00 76.94 79 GLU A O 1
ATOM 597 N N . ASP A 1 80 ? 23.886 1.924 -14.062 1.00 79.75 80 ASP A N 1
ATOM 598 C CA . ASP A 1 80 ? 23.764 3.388 -14.103 1.00 79.75 80 ASP A CA 1
ATOM 599 C C . ASP A 1 80 ? 24.254 3.980 -15.435 1.00 79.75 80 ASP A C 1
ATOM 601 O O . ASP A 1 80 ? 23.825 5.055 -15.849 1.00 79.75 80 ASP A O 1
ATOM 605 N N . SER A 1 81 ? 25.108 3.251 -16.161 1.00 76.06 81 SER A N 1
ATOM 606 C CA . SER A 1 81 ? 25.752 3.703 -17.404 1.00 76.06 81 SER A CA 1
ATOM 607 C C . SER A 1 81 ? 24.832 4.169 -18.550 1.00 76.06 81 SER A C 1
ATOM 609 O O . SER A 1 81 ? 25.292 5.013 -19.319 1.00 76.06 81 SER A O 1
ATOM 611 N N . PRO A 1 82 ? 23.614 3.628 -18.770 1.00 74.81 82 PRO A N 1
ATOM 612 C CA . PRO A 1 82 ? 22.741 4.077 -19.848 1.00 74.81 82 PRO A CA 1
ATOM 613 C C . PRO A 1 82 ? 21.950 5.349 -19.508 1.00 74.81 82 PRO A C 1
ATOM 615 O O . PRO A 1 82 ? 21.484 6.010 -20.432 1.00 74.81 82 PRO A O 1
ATOM 618 N N . LEU A 1 83 ? 21.794 5.699 -18.224 1.00 77.81 83 LEU A N 1
ATOM 619 C CA . LEU A 1 83 ? 21.029 6.877 -17.792 1.00 77.81 83 LEU A CA 1
ATOM 620 C C . LEU A 1 83 ? 21.930 8.015 -17.288 1.00 77.81 83 LEU A C 1
ATOM 622 O O . LEU A 1 83 ? 21.573 9.185 -17.411 1.00 77.81 83 LEU A O 1
ATOM 626 N N . TRP A 1 84 ? 23.104 7.679 -16.752 1.00 83.69 84 TRP A N 1
ATOM 627 C CA . TRP A 1 84 ? 24.029 8.620 -16.131 1.00 83.69 84 TRP A CA 1
ATOM 628 C C . TRP A 1 84 ? 25.347 8.717 -16.896 1.00 83.69 84 TRP A C 1
ATOM 630 O O . TRP A 1 84 ? 25.948 7.716 -17.292 1.00 83.69 84 TRP A O 1
ATOM 640 N N . THR A 1 85 ? 25.857 9.941 -17.035 1.00 79.06 85 THR A N 1
ATOM 641 C CA . THR A 1 85 ? 27.218 10.178 -17.525 1.00 79.06 85 THR A CA 1
ATOM 642 C C . THR A 1 85 ? 28.210 9.895 -16.399 1.00 79.06 85 THR A C 1
ATOM 644 O O . THR A 1 85 ? 28.473 10.756 -15.563 1.00 79.06 85 THR A O 1
ATOM 647 N N . LEU A 1 86 ? 28.747 8.676 -16.364 1.00 82.12 86 LEU A N 1
ATOM 648 C CA . LEU A 1 86 ? 29.732 8.261 -15.360 1.00 82.12 86 LEU A CA 1
ATOM 649 C C . LEU A 1 86 ? 31.106 8.895 -15.607 1.00 82.12 86 LEU A C 1
ATOM 651 O O . LEU A 1 86 ? 31.528 9.055 -16.759 1.00 82.12 86 LEU A O 1
ATOM 655 N N . SER A 1 87 ? 31.833 9.182 -14.525 1.00 81.81 87 SER A N 1
ATOM 656 C CA . SER A 1 87 ? 33.245 9.565 -14.605 1.00 81.81 87 SER A CA 1
ATOM 657 C C . SER A 1 87 ? 34.118 8.381 -15.048 1.00 81.81 87 SER A C 1
ATOM 659 O O . SER A 1 87 ? 33.752 7.214 -14.888 1.00 81.81 87 SER A O 1
ATOM 661 N N . GLU A 1 88 ? 35.301 8.653 -15.605 1.00 78.38 88 GLU A N 1
ATOM 662 C CA . GLU A 1 88 ? 36.180 7.593 -16.129 1.00 78.38 88 GLU A CA 1
ATOM 663 C C . GLU A 1 88 ? 36.630 6.595 -15.044 1.00 78.38 88 GLU A C 1
ATOM 665 O O . GLU A 1 88 ? 36.708 5.392 -15.302 1.00 78.38 88 GLU A O 1
ATOM 670 N N . LEU A 1 89 ? 36.829 7.055 -13.803 1.00 78.25 89 LEU A N 1
ATOM 671 C CA . LEU A 1 89 ? 37.149 6.180 -12.667 1.00 78.25 89 LEU A CA 1
ATOM 672 C C . LEU A 1 89 ? 36.002 5.209 -12.337 1.00 78.25 89 LEU A C 1
ATOM 674 O O . LEU A 1 89 ? 36.234 4.038 -12.030 1.00 78.25 89 LEU A O 1
ATOM 678 N N . GLU A 1 90 ? 34.758 5.678 -12.414 1.00 77.44 90 GLU A N 1
ATOM 679 C CA . GLU A 1 90 ? 33.567 4.873 -12.124 1.00 77.44 90 GLU A CA 1
ATOM 680 C C . GLU A 1 90 ? 33.277 3.870 -13.240 1.00 77.44 90 GLU A C 1
ATOM 682 O O . GLU A 1 90 ? 32.914 2.725 -12.957 1.00 77.44 90 GLU A O 1
ATOM 687 N N . LYS A 1 91 ? 33.536 4.244 -14.501 1.00 76.56 91 LYS A N 1
ATOM 688 C CA . LYS A 1 91 ? 33.495 3.308 -15.635 1.00 76.56 91 LYS A CA 1
ATOM 689 C C . LYS A 1 91 ? 34.500 2.170 -15.458 1.00 76.56 91 LYS A C 1
ATOM 691 O O . LYS A 1 91 ? 34.146 1.007 -15.675 1.00 76.56 91 LYS A O 1
ATOM 696 N N . GLN A 1 92 ? 35.730 2.471 -15.030 1.00 76.75 92 GLN A N 1
ATOM 697 C CA . GLN A 1 92 ? 36.750 1.447 -14.774 1.00 76.75 92 GLN A CA 1
ATOM 698 C C . GLN A 1 92 ? 36.383 0.533 -13.599 1.00 76.75 92 GLN A C 1
ATOM 700 O O . GLN A 1 92 ? 36.530 -0.685 -13.693 1.00 76.75 92 GLN A O 1
ATOM 705 N N . LYS A 1 93 ? 35.835 1.087 -12.512 1.00 77.75 93 LYS A N 1
ATOM 706 C CA . LYS A 1 93 ? 35.384 0.291 -11.361 1.00 77.75 93 LYS A CA 1
ATOM 707 C C . LYS A 1 93 ? 34.203 -0.622 -11.712 1.00 77.75 93 LYS A C 1
ATOM 709 O O . LYS A 1 93 ? 34.213 -1.794 -11.345 1.00 77.75 93 LYS A O 1
ATOM 714 N N . SER A 1 94 ? 33.220 -0.104 -12.449 1.00 75.31 94 SER A N 1
ATOM 715 C CA . SER A 1 94 ? 32.045 -0.859 -12.910 1.00 75.31 94 SER A CA 1
ATOM 716 C C . SER A 1 94 ? 32.437 -2.021 -13.837 1.00 75.31 94 SER A C 1
ATOM 718 O O . SER A 1 94 ? 31.989 -3.155 -13.660 1.00 75.31 94 SER A O 1
ATOM 720 N N . SER A 1 95 ? 33.359 -1.782 -14.775 1.00 72.19 95 SER A N 1
ATOM 721 C CA . SER A 1 95 ? 33.862 -2.824 -15.683 1.00 72.19 95 SER A CA 1
ATOM 722 C C . SER A 1 95 ? 34.738 -3.874 -14.985 1.00 72.19 95 SER A C 1
ATOM 724 O O . SER A 1 95 ? 34.630 -5.060 -15.310 1.00 72.19 95 SER A O 1
ATOM 726 N N . ALA A 1 96 ? 35.538 -3.484 -13.986 1.00 76.94 96 ALA A N 1
ATOM 727 C CA . ALA A 1 96 ? 36.305 -4.418 -13.158 1.00 76.94 96 ALA A CA 1
ATOM 728 C C . ALA A 1 96 ? 35.395 -5.328 -12.311 1.00 76.94 96 ALA A C 1
ATOM 730 O O . ALA A 1 96 ? 35.559 -6.548 -12.330 1.00 76.94 96 ALA A O 1
ATOM 731 N N . SER A 1 97 ? 34.378 -4.763 -11.645 1.00 73.31 97 SER A N 1
ATOM 732 C CA . SER A 1 97 ? 33.423 -5.536 -10.833 1.00 73.31 97 SER A CA 1
ATOM 733 C C . SER A 1 97 ? 32.610 -6.528 -11.677 1.00 73.31 97 SER A C 1
ATOM 735 O O . SER A 1 97 ? 32.333 -7.644 -11.232 1.00 73.31 97 SER A O 1
ATOM 737 N N . ARG A 1 98 ? 32.273 -6.164 -12.921 1.00 69.25 98 ARG A N 1
ATOM 738 C CA . ARG A 1 98 ? 31.577 -7.046 -13.870 1.00 69.25 98 ARG A CA 1
ATOM 739 C C . ARG A 1 98 ? 32.449 -8.222 -14.325 1.00 69.25 98 ARG A C 1
ATOM 741 O O . ARG A 1 98 ? 31.942 -9.331 -14.495 1.00 69.25 98 ARG A O 1
ATOM 748 N N . MET A 1 99 ? 33.756 -8.002 -14.487 1.00 65.25 99 MET A N 1
ATOM 749 C CA . MET A 1 99 ? 34.723 -9.068 -14.776 1.00 65.25 99 MET A CA 1
ATOM 750 C C . MET A 1 99 ? 34.918 -10.022 -13.592 1.00 65.25 99 MET A C 1
ATOM 752 O O . MET A 1 99 ? 35.155 -11.208 -13.808 1.00 65.25 99 MET A O 1
ATOM 756 N N . GLU A 1 100 ? 34.793 -9.537 -12.358 1.00 63.06 100 GLU A N 1
ATOM 757 C CA . GLU A 1 100 ? 34.916 -10.356 -11.149 1.00 63.06 100 GLU A CA 1
ATOM 758 C C . GLU A 1 100 ? 33.656 -11.205 -10.898 1.00 63.06 100 GLU A C 1
ATOM 760 O O . GLU A 1 100 ? 33.759 -12.410 -10.670 1.00 63.06 100 GLU A O 1
ATOM 765 N N . GLY A 1 101 ? 32.461 -10.622 -11.066 1.00 62.22 101 GLY A N 1
ATOM 766 C CA . GLY A 1 101 ? 31.181 -11.335 -10.934 1.00 62.22 101 GLY A CA 1
ATOM 767 C C . GLY A 1 101 ? 30.964 -12.440 -11.977 1.00 62.22 101 GLY A C 1
ATOM 768 O O . GLY A 1 101 ? 30.401 -13.484 -11.661 1.00 62.22 101 GLY A O 1
ATOM 769 N N . SER A 1 102 ? 31.482 -12.269 -13.199 1.00 61.12 102 SER A N 1
ATOM 770 C CA . SER A 1 102 ? 31.400 -13.279 -14.273 1.00 61.12 102 SER A CA 1
ATOM 771 C C . SER A 1 102 ? 32.274 -14.526 -14.017 1.00 61.12 102 SER A C 1
ATOM 773 O O . SER A 1 102 ? 32.089 -15.567 -14.644 1.00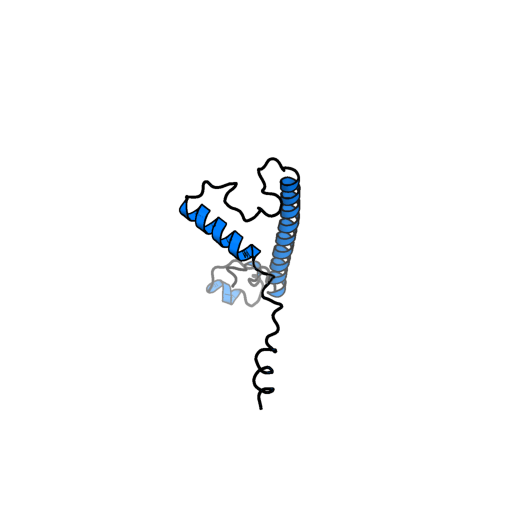 61.12 102 SER A O 1
ATOM 775 N N . ARG A 1 103 ? 33.226 -14.464 -13.068 1.00 57.28 103 ARG A N 1
ATOM 776 C CA . ARG A 1 103 ? 34.134 -15.583 -12.729 1.00 57.28 103 ARG A CA 1
ATOM 777 C C . ARG A 1 103 ? 33.590 -16.512 -11.633 1.00 57.28 103 ARG A C 1
ATOM 779 O O . ARG A 1 103 ? 34.183 -17.562 -11.384 1.00 57.28 103 ARG A O 1
ATOM 786 N N . ALA A 1 104 ? 32.462 -16.174 -11.009 1.00 56.25 104 ALA A N 1
ATOM 787 C CA . ALA A 1 104 ? 31.789 -17.012 -10.018 1.00 56.25 104 ALA A CA 1
ATOM 788 C C . ALA A 1 104 ? 30.651 -17.812 -10.684 1.00 56.25 104 ALA A C 1
ATOM 790 O O . ALA A 1 104 ? 29.499 -17.383 -10.672 1.00 56.25 104 ALA A O 1
ATOM 791 N N . PRO A 1 105 ? 30.977 -18.953 -11.328 1.00 51.19 105 PRO A N 1
ATOM 792 C CA . PRO A 1 105 ? 30.693 -20.231 -10.666 1.00 51.19 105 PRO A CA 1
ATOM 793 C C . PRO A 1 105 ? 31.742 -21.342 -10.912 1.00 51.19 105 PRO A C 1
ATOM 795 O O . PRO A 1 105 ? 31.409 -22.519 -10.816 1.00 51.19 105 PRO A O 1
ATOM 798 N N . LEU A 1 106 ? 33.012 -21.029 -11.204 1.00 54.38 106 LEU A N 1
ATOM 799 C CA . LEU A 1 106 ? 34.031 -22.068 -11.484 1.00 54.38 106 LEU A CA 1
ATOM 800 C C . LEU A 1 106 ? 34.970 -22.419 -10.317 1.00 54.38 106 LEU A C 1
ATOM 802 O O . LEU A 1 106 ? 35.906 -23.193 -10.492 1.00 54.38 106 LEU A O 1
ATOM 806 N N . LEU A 1 107 ? 34.716 -21.899 -9.115 1.00 54.38 107 LEU A N 1
ATOM 807 C CA . LEU A 1 107 ? 35.535 -22.162 -7.919 1.00 54.38 107 LEU A CA 1
ATOM 808 C C . LEU A 1 107 ? 34.744 -22.787 -6.756 1.00 54.38 107 LEU A C 1
ATOM 810 O O . LEU A 1 107 ? 35.217 -22.810 -5.626 1.00 54.38 107 LEU A O 1
ATOM 814 N N . GLY A 1 108 ? 33.549 -23.322 -7.034 1.00 48.94 108 GLY A N 1
ATOM 815 C CA . GLY A 1 108 ? 32.726 -24.069 -6.071 1.00 48.94 108 GLY A CA 1
ATOM 816 C C . GLY A 1 108 ? 32.859 -25.597 -6.144 1.00 48.94 108 GLY A C 1
ATOM 817 O O . GLY A 1 108 ? 32.235 -26.285 -5.345 1.00 48.94 108 GLY A O 1
ATOM 818 N N . SER A 1 109 ? 33.646 -26.141 -7.084 1.00 48.34 109 SER A N 1
ATOM 819 C CA . SER A 1 109 ? 33.714 -27.592 -7.349 1.00 48.34 109 SER A CA 1
ATOM 820 C C . SER A 1 109 ? 35.099 -28.231 -7.167 1.00 48.34 109 SER A C 1
ATOM 822 O O . SER A 1 109 ? 35.241 -29.421 -7.449 1.00 48.34 109 SER A O 1
ATOM 824 N N . LEU A 1 110 ? 36.125 -27.519 -6.681 1.00 51.03 110 LEU A N 1
ATOM 825 C CA . LEU A 1 110 ? 37.355 -28.209 -6.274 1.00 51.03 110 LEU A CA 1
ATOM 826 C C . LEU A 1 110 ? 37.207 -28.718 -4.840 1.00 51.03 110 LEU A C 1
ATOM 828 O O . LEU A 1 110 ? 37.353 -27.980 -3.866 1.00 51.03 110 LEU A O 1
ATOM 832 N N . GLY A 1 111 ? 36.871 -30.005 -4.762 1.00 45.59 111 GLY A N 1
ATOM 833 C CA . GLY A 1 111 ? 36.766 -30.797 -3.551 1.00 45.59 111 GLY A CA 1
ATOM 834 C C . GLY A 1 111 ? 37.942 -30.562 -2.611 1.00 45.59 111 GLY A C 1
ATOM 835 O O . GLY A 1 111 ? 39.099 -30.872 -2.893 1.00 45.59 111 GLY A O 1
ATOM 836 N N . ARG A 1 112 ? 37.597 -30.026 -1.446 1.00 53.28 112 ARG A N 1
ATOM 837 C CA . ARG A 1 112 ? 38.422 -29.880 -0.251 1.00 53.28 112 ARG A CA 1
ATOM 838 C C . ARG A 1 112 ? 38.695 -31.263 0.365 1.00 53.28 112 ARG A C 1
ATOM 840 O O . ARG A 1 112 ? 38.214 -31.544 1.456 1.00 53.28 112 ARG A O 1
ATOM 847 N N . GLY A 1 113 ? 39.400 -32.140 -0.356 1.00 52.91 113 GLY A N 1
ATOM 848 C CA . GLY A 1 113 ? 39.628 -33.531 0.063 1.00 52.91 113 GLY A CA 1
ATOM 849 C C . GLY A 1 113 ? 40.935 -34.184 -0.401 1.00 52.91 113 GLY A C 1
ATOM 850 O O . GLY A 1 113 ? 41.497 -34.974 0.350 1.00 52.91 113 GLY A O 1
ATOM 851 N N . ASP A 1 114 ? 41.489 -33.821 -1.562 1.00 49.78 114 ASP A N 1
ATOM 852 C CA . ASP A 1 114 ? 42.476 -34.702 -2.221 1.00 49.78 114 ASP A CA 1
ATOM 853 C C . ASP A 1 114 ? 43.963 -34.358 -2.023 1.00 49.78 114 ASP A C 1
ATOM 855 O O . ASP A 1 114 ? 44.832 -35.041 -2.560 1.00 49.78 114 ASP A O 1
ATOM 859 N N . ILE A 1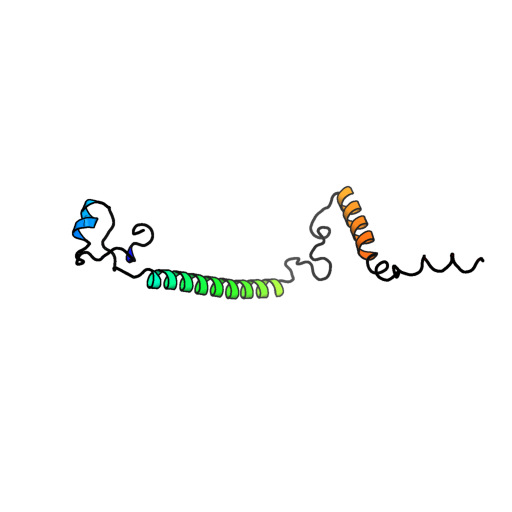 115 ? 44.316 -33.361 -1.204 1.00 55.59 115 ILE A N 1
ATOM 860 C CA . ILE A 1 115 ? 45.737 -32.975 -1.024 1.00 55.59 115 ILE A CA 1
ATOM 861 C C . ILE A 1 115 ? 46.476 -33.880 -0.009 1.00 55.59 115 ILE A C 1
ATOM 863 O O . ILE A 1 115 ? 47.685 -33.777 0.164 1.00 55.59 115 ILE A O 1
ATOM 867 N N . ARG A 1 116 ? 45.797 -34.823 0.663 1.00 50.16 116 ARG A N 1
ATOM 868 C CA . ARG A 1 116 ? 46.399 -35.613 1.762 1.00 50.16 116 ARG A CA 1
ATOM 869 C C . ARG A 1 116 ? 46.848 -37.039 1.417 1.00 50.16 116 ARG A C 1
ATOM 871 O O . ARG A 1 116 ? 47.454 -37.662 2.282 1.00 50.16 116 ARG A O 1
ATOM 878 N N . LEU A 1 117 ? 46.607 -37.557 0.206 1.00 48.91 117 LEU A N 1
ATOM 879 C CA . LEU A 1 117 ? 46.890 -38.972 -0.113 1.00 48.91 117 LEU A CA 1
ATOM 880 C C . LEU A 1 117 ? 48.116 -39.236 -1.002 1.00 48.91 117 LEU A C 1
ATOM 882 O O . LEU A 1 117 ? 48.473 -40.399 -1.176 1.00 48.91 117 LEU A O 1
ATOM 886 N N . GLN A 1 118 ? 48.803 -38.213 -1.522 1.00 49.69 118 GLN A N 1
ATOM 887 C CA . GLN A 1 118 ? 50.014 -38.444 -2.331 1.00 49.69 118 GLN A CA 1
ATOM 888 C C . GLN A 1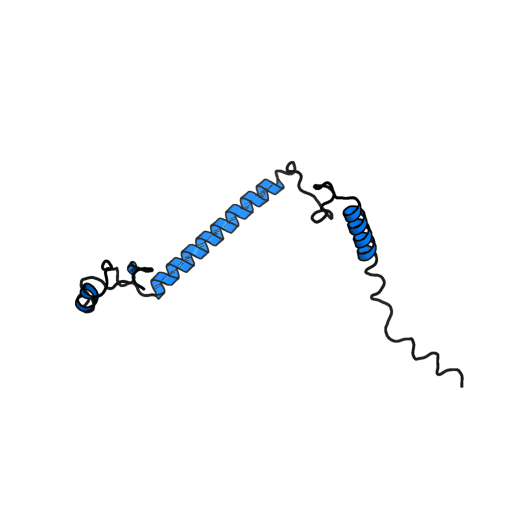 118 ? 51.315 -38.562 -1.519 1.00 49.69 118 GLN A C 1
ATOM 890 O O . GLN A 1 118 ? 52.294 -39.092 -2.028 1.00 49.69 118 GLN A O 1
ATOM 895 N N . GLU A 1 119 ? 51.314 -38.191 -0.236 1.00 52.12 119 GLU A N 1
ATOM 896 C CA . GLU A 1 119 ? 52.498 -38.275 0.643 1.00 52.12 119 GLU A CA 1
ATOM 897 C C . GLU A 1 119 ? 52.680 -39.649 1.330 1.00 52.12 119 GLU A C 1
ATOM 899 O O . GLU A 1 119 ? 53.652 -39.857 2.045 1.00 52.12 119 GLU A O 1
ATOM 904 N N . LEU A 1 120 ? 51.776 -40.621 1.126 1.00 50.69 120 LEU A N 1
ATOM 905 C CA . LEU A 1 120 ? 51.837 -41.941 1.790 1.00 50.69 120 LEU A CA 1
ATOM 906 C C . LEU A 1 120 ? 52.198 -43.116 0.865 1.00 50.69 120 LEU A C 1
ATOM 908 O O . LEU A 1 120 ? 52.148 -44.266 1.294 1.00 50.69 120 LEU A O 1
ATOM 912 N N . LYS A 1 121 ? 52.587 -42.860 -0.392 1.00 47.34 121 LYS A N 1
ATOM 913 C CA . LYS A 1 121 ? 53.000 -43.906 -1.352 1.00 47.34 121 LYS A CA 1
ATOM 914 C C . LYS A 1 121 ? 54.435 -43.711 -1.858 1.00 47.34 121 LYS A C 1
ATOM 916 O O . LYS A 1 121 ? 54.718 -43.895 -3.036 1.00 47.34 121 LYS A O 1
ATOM 921 N N . SER A 1 122 ? 55.324 -43.303 -0.958 1.00 53.84 122 SER A N 1
ATOM 922 C CA . SER A 1 122 ? 56.773 -43.202 -1.184 1.00 53.84 122 SER A CA 1
ATOM 923 C C . SER A 1 122 ? 57.552 -43.765 0.017 1.00 53.84 122 SER A C 1
ATOM 925 O O . SER A 1 122 ? 58.570 -43.205 0.425 1.00 53.84 122 SER A O 1
ATOM 927 N N . SER A 1 123 ? 57.056 -44.860 0.600 1.00 47.91 123 SER A N 1
ATOM 928 C CA . SER A 1 123 ? 57.817 -45.700 1.528 1.00 47.91 123 SER A CA 1
ATOM 929 C C . SER A 1 123 ? 57.941 -47.109 0.979 1.00 47.91 123 SER A C 1
ATOM 931 O O . SER A 1 123 ? 57.028 -47.528 0.230 1.00 47.91 123 SER A O 1
#

pLDDT: mean 72.61, std 14.16, range [45.59, 97.88]

Sequence (123 aa):
LYRQFPAMAPNASSPDWPELEGEVEFQPGKGRSAGVQSSFQLIALAVTSAMAVVSGLIVGVILKWCTFLGQPVGDRLFEDSPLWTLSELEKQKSSASRMEGSRAPLLGSLGRGDIRLQELKSS

Foldseek 3Di:
DCVVPVQLAAACPDPCNVVVVVPDPGDHHVNDDPVVVVVVVVVVVVVVVVVCVVVVVVVVVVVVVPPVPPQDDDPCNPPCVVPDDDDPVVVVVVVVVVVVVVPPPPPPPPDPPPPPPPVPPPD

Secondary structure (DSSP, 8-state):
-TTT-GGGSPPTTSTTHHHHTTT----------HHHHHHHHHHHHHHHHHHHHHHHHHHHHHHHH-GGG----GGGTT-STTTS---HHHHHHHHHHHHHHTTTTSSS-S-TTGGGSSTTS--

Mean predicted aligned error: 17.02 Å

Solvent-accessible surface area (backbone atoms only — not comparable to full-atom values): 7796 Å² total; per-residue (Å²): 110,48,88,88,40,42,52,47,22,56,32,80,86,42,91,68,31,77,72,42,68,79,76,48,99,69,72,68,20,73,46,45,56,69,73,64,54,53,50,53,53,52,48,53,50,50,51,50,51,52,50,50,54,54,53,49,49,53,52,50,52,50,52,65,69,46,63,83,74,71,69,67,69,74,96,43,68,86,52,59,72,88,84,42,91,70,53,73,69,55,51,52,52,54,54,50,52,53,59,56,58,71,58,70,80,77,78,82,76,77,72,94,71,73,89,73,67,76,84,76,78,83,124

Radius of gyration: 33.69 Å; Cα contacts (8 Å, |Δi|>4): 50; chains: 1; bounding box: 83×66×63 Å

InterPro domains:
  IPR029020 Ammonium/urea transporter [G3DSA:1.10.3430.10] (9-90)